Protein AF-A0A7W0GFL8-F1 (afdb_monomer_lite)

pLDDT: mean 95.73, std 3.81, range [80.31, 98.5]

Structure (mmCIF, N/CA/C/O backbone):
data_AF-A0A7W0GFL8-F1
#
_entry.id   AF-A0A7W0GFL8-F1
#
loop_
_atom_site.group_PDB
_atom_site.id
_atom_site.type_symbol
_atom_site.label_atom_id
_atom_site.label_alt_id
_atom_site.label_comp_id
_atom_site.label_asym_id
_atom_site.label_entity_id
_atom_site.label_seq_id
_atom_site.pdbx_PDB_ins_code
_atom_site.Cartn_x
_atom_site.Cartn_y
_atom_site.Cartn_z
_atom_site.occupancy
_atom_site.B_iso_or_equiv
_atom_site.auth_seq_id
_atom_site.auth_comp_id
_atom_site.auth_asym_id
_atom_site.auth_atom_id
_atom_site.pdbx_PDB_model_num
ATOM 1 N N . ALA A 1 1 ? 10.944 12.310 -3.165 1.00 86.31 1 ALA A N 1
ATOM 2 C CA . ALA A 1 1 ? 9.737 12.646 -2.359 1.00 86.31 1 ALA A CA 1
ATOM 3 C C . ALA A 1 1 ? 8.492 11.830 -2.765 1.00 86.31 1 ALA A C 1
ATOM 5 O O . ALA A 1 1 ? 7.476 11.852 -2.080 1.00 86.31 1 ALA A O 1
ATOM 6 N N . GLU A 1 2 ? 8.555 11.101 -3.877 1.00 95.56 2 GLU A N 1
ATOM 7 C CA . GLU A 1 2 ? 7.492 10.347 -4.545 1.00 95.56 2 GLU A CA 1
ATOM 8 C C . GLU A 1 2 ? 6.938 9.243 -3.648 1.00 95.56 2 GLU A C 1
ATOM 10 O O . GLU A 1 2 ? 5.732 9.192 -3.423 1.00 95.56 2 GLU A O 1
ATOM 15 N 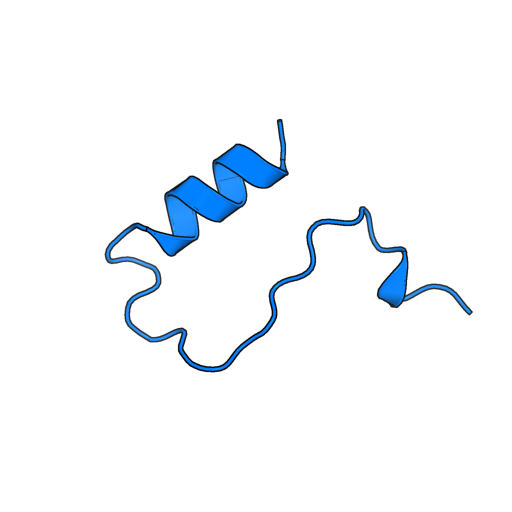N . PHE A 1 3 ? 7.828 8.437 -3.060 1.00 96.31 3 PHE A N 1
ATOM 16 C CA . PHE A 1 3 ? 7.450 7.331 -2.181 1.00 96.31 3 PHE A CA 1
ATOM 17 C C . PHE A 1 3 ? 6.584 7.788 -1.003 1.00 96.31 3 PHE A C 1
ATOM 19 O O . PHE A 1 3 ? 5.544 7.199 -0.742 1.00 96.31 3 PHE A O 1
ATOM 26 N N . GLY A 1 4 ? 6.960 8.882 -0.333 1.00 97.38 4 GLY A N 1
ATOM 27 C CA . GLY A 1 4 ? 6.201 9.407 0.806 1.00 97.38 4 GLY A CA 1
ATOM 28 C C . GLY A 1 4 ? 4.788 9.861 0.429 1.00 97.38 4 GLY A C 1
ATOM 29 O O . GLY A 1 4 ? 3.850 9.620 1.181 1.00 97.38 4 GLY A O 1
ATOM 30 N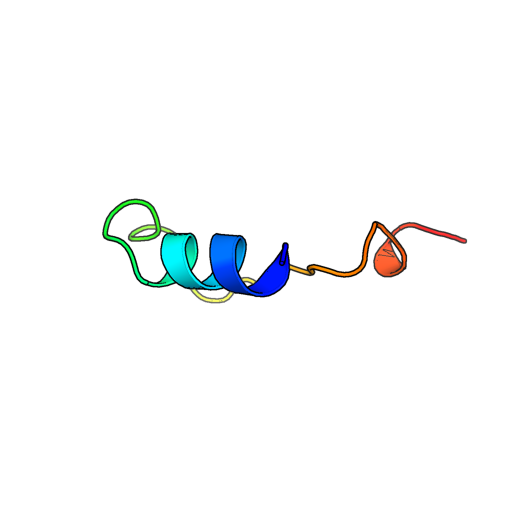 N . ARG A 1 5 ? 4.609 10.454 -0.760 1.00 98.00 5 ARG A N 1
ATOM 31 C CA . ARG A 1 5 ? 3.277 10.832 -1.266 1.00 98.00 5 ARG A CA 1
ATOM 32 C C . ARG A 1 5 ? 2.412 9.606 -1.543 1.00 98.00 5 ARG A C 1
ATOM 34 O O . ARG A 1 5 ? 1.239 9.596 -1.181 1.00 98.00 5 ARG A O 1
ATOM 41 N N . VAL A 1 6 ? 2.996 8.568 -2.142 1.00 97.75 6 VAL A N 1
ATOM 42 C CA . VAL A 1 6 ? 2.294 7.302 -2.396 1.00 97.75 6 VAL A CA 1
ATOM 43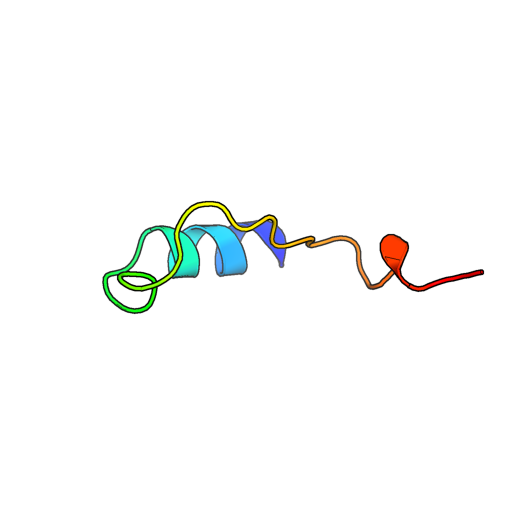 C C . VAL A 1 6 ? 1.946 6.602 -1.081 1.00 97.75 6 VAL A C 1
ATOM 45 O O . VAL A 1 6 ? 0.811 6.171 -0.909 1.00 97.75 6 VAL A O 1
ATOM 48 N N . ALA A 1 7 ? 2.867 6.564 -0.115 1.00 97.50 7 ALA A N 1
ATOM 49 C CA . ALA A 1 7 ? 2.613 6.005 1.211 1.00 97.50 7 ALA A CA 1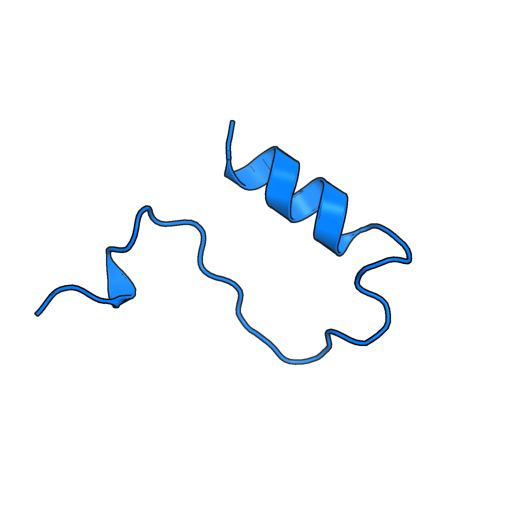
ATOM 50 C C . ALA A 1 7 ? 1.491 6.758 1.946 1.00 97.50 7 ALA A C 1
ATOM 52 O O . ALA A 1 7 ? 0.591 6.131 2.498 1.00 97.50 7 ALA A O 1
ATOM 53 N N . ALA A 1 8 ? 1.492 8.094 1.896 1.00 98.12 8 ALA A N 1
ATOM 54 C CA . ALA A 1 8 ? 0.428 8.910 2.478 1.00 98.12 8 ALA A CA 1
ATOM 55 C C . ALA A 1 8 ? -0.944 8.620 1.843 1.00 98.12 8 ALA A C 1
ATOM 57 O O . ALA A 1 8 ? -1.939 8.532 2.558 1.00 98.12 8 ALA A O 1
ATOM 58 N N . PHE A 1 9 ? -1.004 8.420 0.522 1.00 97.81 9 PHE A N 1
ATOM 59 C CA . PHE A 1 9 ? -2.232 8.001 -0.157 1.00 97.81 9 PHE A CA 1
ATOM 60 C C . PHE A 1 9 ? -2.700 6.613 0.302 1.00 97.81 9 PHE A C 1
ATOM 62 O O . PHE A 1 9 ? -3.871 6.457 0.651 1.00 97.81 9 PHE A O 1
ATOM 69 N N . LEU A 1 10 ? -1.797 5.626 0.350 1.00 97.69 10 LEU A N 1
ATOM 70 C CA . LEU A 1 10 ? -2.124 4.252 0.753 1.00 97.69 10 LEU A CA 1
ATOM 71 C C . LEU A 1 10 ? -2.627 4.156 2.200 1.00 97.69 10 LEU A C 1
ATOM 73 O O . LEU A 1 10 ? -3.445 3.297 2.505 1.00 97.69 10 LEU A O 1
ATOM 77 N N . LEU A 1 11 ? -2.171 5.049 3.080 1.00 97.88 11 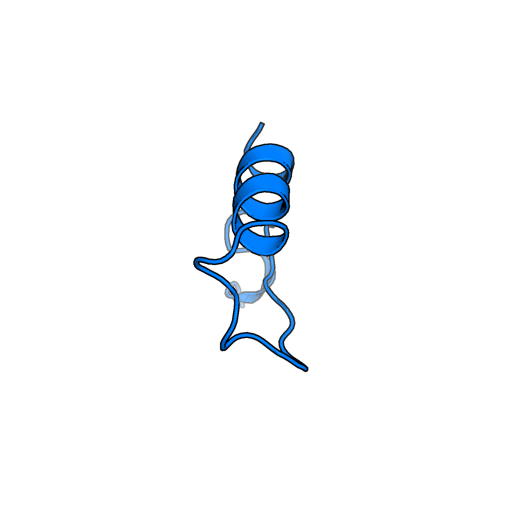LEU A N 1
ATOM 78 C CA . LEU A 1 11 ? -2.622 5.129 4.472 1.00 97.88 11 LEU A CA 1
ATOM 79 C C . LEU A 1 11 ? -3.917 5.943 4.653 1.00 97.88 11 LEU A C 1
ATOM 81 O O . LEU A 1 11 ? -4.400 6.089 5.775 1.00 97.88 11 LEU A O 1
ATOM 85 N N . SER A 1 12 ? -4.486 6.485 3.574 1.00 98.50 12 SER A N 1
ATOM 86 C CA . SER A 1 12 ? -5.717 7.277 3.615 1.00 98.50 12 SER A CA 1
ATOM 87 C C . SER A 1 12 ? -6.970 6.438 3.299 1.00 98.50 12 SER A C 1
ATOM 89 O O . SER A 1 12 ? -6.876 5.408 2.628 1.00 98.50 12 SER A O 1
ATOM 91 N N . PRO A 1 13 ? -8.181 6.907 3.664 1.00 98.19 13 PRO A N 1
ATOM 92 C CA . PRO A 1 13 ? -9.438 6.244 3.294 1.00 98.19 13 PRO A CA 1
ATOM 93 C C . PRO A 1 13 ? -9.661 6.099 1.780 1.00 98.19 13 PRO A C 1
ATOM 95 O O . PRO A 1 13 ? -10.420 5.231 1.344 1.00 98.19 13 PRO A O 1
ATOM 98 N N . ALA A 1 14 ? -8.998 6.927 0.966 1.00 98.31 14 ALA A N 1
ATOM 99 C CA . ALA A 1 14 ? -9.106 6.866 -0.489 1.00 98.31 14 ALA A CA 1
ATOM 100 C C . ALA A 1 14 ? -8.559 5.548 -1.069 1.00 98.31 14 ALA A C 1
ATOM 102 O O . ALA A 1 14 ? -8.966 5.145 -2.156 1.00 98.31 14 ALA A O 1
ATOM 103 N N . ALA A 1 15 ? -7.686 4.851 -0.335 1.00 98.31 15 ALA A N 1
ATOM 104 C CA . ALA A 1 15 ? -7.144 3.552 -0.716 1.00 98.31 15 ALA A CA 1
ATOM 105 C C . ALA A 1 15 ? -7.957 2.359 -0.168 1.00 98.31 15 ALA A C 1
ATOM 107 O O . ALA A 1 15 ? -7.505 1.225 -0.274 1.00 98.31 15 ALA A O 1
ATOM 108 N N . SER A 1 16 ? -9.157 2.575 0.390 1.00 98.25 16 SER A N 1
ATOM 109 C CA . SER A 1 16 ? -9.954 1.535 1.080 1.00 98.25 16 SER A CA 1
ATOM 11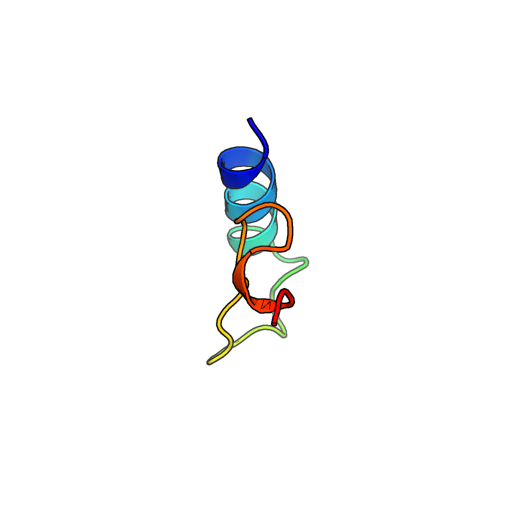0 C C . SER A 1 16 ? -10.307 0.299 0.240 1.00 98.25 16 SER A C 1
ATOM 112 O O . SER A 1 16 ? -10.550 -0.766 0.800 1.00 98.25 16 SER A O 1
ATOM 114 N N . TYR A 1 17 ? -10.295 0.414 -1.089 1.00 97.75 17 TYR A N 1
ATOM 115 C CA . TYR A 1 17 ? -10.536 -0.701 -2.013 1.00 97.75 17 TYR A CA 1
ATOM 116 C C . TYR A 1 17 ? -9.255 -1.384 -2.515 1.00 97.75 17 TYR A C 1
ATOM 118 O O . TYR A 1 17 ? -9.329 -2.333 -3.293 1.00 97.75 17 TYR A O 1
ATOM 126 N N . LEU A 1 18 ? -8.076 -0.910 -2.110 1.00 97.62 18 LEU A N 1
ATOM 127 C CA . LEU A 1 18 ? -6.796 -1.481 -2.510 1.00 97.62 18 LEU A CA 1
ATOM 128 C C . LEU A 1 18 ? -6.336 -2.485 -1.454 1.00 97.62 18 LEU A C 1
ATOM 130 O O . LEU A 1 18 ? -5.958 -2.121 -0.345 1.00 97.62 18 LEU A O 1
ATOM 134 N N . SER A 1 19 ? -6.338 -3.764 -1.816 1.00 96.75 19 SER A N 1
ATOM 135 C CA . SER A 1 19 ? -5.789 -4.841 -0.994 1.00 96.75 19 SER A CA 1
ATOM 136 C C . SER A 1 19 ? -5.127 -5.884 -1.885 1.00 96.75 19 SER A C 1
ATOM 138 O O . SER A 1 19 ? -5.579 -6.126 -3.003 1.00 96.75 19 SER A O 1
ATOM 140 N N . GLY A 1 20 ? -4.032 -6.477 -1.408 1.00 97.25 20 GLY A N 1
ATOM 141 C CA . GLY A 1 20 ? -3.306 -7.525 -2.134 1.00 97.25 20 GLY A CA 1
ATOM 142 C C . GLY A 1 20 ? -2.597 -7.060 -3.412 1.00 97.25 20 GLY A C 1
ATOM 143 O O . GLY A 1 20 ? -2.207 -7.895 -4.223 1.00 97.25 20 GLY A O 1
ATOM 144 N N . VAL A 1 21 ? -2.423 -5.750 -3.609 1.00 97.25 21 VAL A N 1
ATOM 145 C CA . VAL A 1 21 ? -1.744 -5.183 -4.782 1.00 97.25 21 VAL A CA 1
ATOM 146 C C . VAL A 1 21 ? -0.333 -4.717 -4.438 1.00 97.25 21 VAL A C 1
ATOM 148 O O . VAL A 1 21 ? -0.080 -4.214 -3.344 1.00 97.25 21 VAL A O 1
ATOM 151 N N . MET A 1 22 ? 0.582 -4.827 -5.400 1.00 95.75 22 MET A N 1
ATOM 152 C CA . MET A 1 22 ? 1.882 -4.160 -5.341 1.00 95.75 22 MET A CA 1
ATOM 153 C C . MET A 1 22 ? 1.843 -2.896 -6.198 1.00 95.75 22 MET A C 1
ATOM 155 O O . MET A 1 22 ? 1.569 -2.971 -7.394 1.00 95.75 22 MET A O 1
ATOM 159 N N . LEU A 1 23 ? 2.128 -1.743 -5.586 1.00 95.25 23 LEU A N 1
ATOM 160 C CA . LEU A 1 23 ? 2.208 -0.453 -6.270 1.00 95.25 23 LEU A CA 1
ATOM 161 C C . LEU A 1 23 ? 3.676 -0.005 -6.367 1.00 95.25 23 LEU A C 1
ATOM 163 O O . LEU A 1 23 ? 4.212 0.519 -5.387 1.00 95.25 23 LEU A O 1
ATOM 167 N N . PRO A 1 24 ? 4.351 -0.222 -7.509 1.00 95.81 24 PRO A N 1
ATOM 168 C CA . PRO A 1 24 ? 5.748 0.162 -7.660 1.00 95.81 24 PRO A CA 1
ATOM 169 C C . PRO A 1 24 ? 5.918 1.681 -7.775 1.00 95.81 24 PRO A C 1
ATOM 171 O O . PRO A 1 24 ? 5.155 2.363 -8.458 1.00 95.81 24 PRO A O 1
ATOM 174 N N . VAL A 1 25 ? 6.950 2.204 -7.108 1.00 96.38 25 VAL A N 1
ATOM 175 C CA . VAL A 1 25 ? 7.338 3.624 -7.124 1.00 96.38 25 VAL A CA 1
ATOM 176 C C . VAL A 1 25 ? 8.813 3.720 -7.511 1.00 96.38 25 VAL A C 1
ATOM 178 O O . VAL A 1 25 ? 9.673 4.043 -6.697 1.00 96.38 25 VAL A O 1
ATOM 181 N N . ASP A 1 26 ? 9.107 3.364 -8.756 1.00 95.31 26 ASP A N 1
ATOM 182 C CA . ASP A 1 26 ? 10.461 3.110 -9.265 1.00 95.31 26 ASP A CA 1
ATOM 183 C C . ASP A 1 26 ? 10.811 3.933 -10.519 1.00 95.31 26 ASP A C 1
ATOM 185 O O . ASP A 1 26 ? 11.834 3.697 -11.157 1.00 95.31 26 ASP A O 1
ATOM 189 N N . GLY A 1 27 ? 9.957 4.885 -10.905 1.00 94.19 27 GLY A N 1
ATOM 190 C CA . GLY A 1 27 ? 10.156 5.691 -12.113 1.00 94.19 27 GLY A CA 1
ATOM 191 C C . GLY A 1 27 ? 9.933 4.932 -13.426 1.00 94.19 27 GLY A C 1
ATOM 192 O O . GLY A 1 27 ? 10.357 5.414 -14.471 1.00 94.19 27 GLY A O 1
ATOM 193 N N . GLY A 1 28 ? 9.263 3.775 -13.396 1.00 94.38 28 GLY A N 1
ATOM 194 C CA . GLY A 1 28 ? 8.958 2.979 -14.588 1.00 94.38 28 GLY A CA 1
ATOM 195 C C . GLY A 1 28 ? 9.974 1.877 -14.880 1.00 94.38 28 GLY A C 1
ATOM 196 O O . GLY A 1 28 ? 9.895 1.255 -15.937 1.00 94.38 28 GLY A O 1
ATOM 197 N N . LEU A 1 29 ? 10.896 1.603 -13.954 1.00 95.69 29 LEU A N 1
ATOM 198 C CA . LEU A 1 29 ? 11.940 0.593 -14.121 1.00 95.69 29 LEU A CA 1
ATOM 199 C C . LEU A 1 29 ? 11.359 -0.794 -14.436 1.00 95.69 29 LEU A C 1
ATOM 201 O O . LEU A 1 29 ? 11.824 -1.452 -15.360 1.00 95.69 29 LEU A O 1
ATOM 205 N N . LEU A 1 30 ? 10.283 -1.197 -13.753 1.00 95.44 30 LEU A N 1
ATOM 206 C CA . LEU A 1 30 ? 9.585 -2.465 -14.008 1.00 95.44 30 LEU A CA 1
ATOM 207 C C . LEU A 1 30 ? 8.884 -2.565 -15.376 1.00 95.44 30 LEU A C 1
ATOM 209 O O . LEU A 1 30 ? 8.365 -3.627 -15.718 1.00 95.44 30 LEU A O 1
ATOM 213 N N . ARG A 1 31 ? 8.801 -1.478 -16.149 1.00 94.56 31 ARG A N 1
ATOM 214 C CA . ARG A 1 31 ? 8.157 -1.445 -17.475 1.00 94.56 31 ARG A CA 1
ATOM 215 C C . ARG A 1 31 ? 9.158 -1.339 -18.625 1.00 94.56 31 ARG A C 1
ATOM 217 O O . ARG A 1 31 ? 8.728 -1.284 -19.776 1.00 94.56 31 ARG A O 1
ATOM 224 N N . THR A 1 32 ? 10.451 -1.329 -18.323 1.00 87.62 32 THR A N 1
ATOM 225 C CA . THR A 1 32 ? 11.531 -1.295 -19.313 1.00 87.62 32 THR A CA 1
ATOM 226 C C . THR A 1 32 ? 11.943 -2.719 -19.685 1.00 87.62 32 THR A C 1
ATOM 228 O O . THR A 1 32 ? 11.975 -3.596 -18.821 1.00 87.62 32 THR A O 1
ATOM 231 N N . ILE A 1 33 ? 12.206 -2.942 -20.977 1.00 80.31 33 ILE A N 1
ATOM 232 C CA . ILE A 1 33 ? 12.712 -4.210 -21.527 1.00 80.31 33 ILE A CA 1
ATOM 233 C C . ILE A 1 33 ? 14.228 -4.331 -21.393 1.00 80.31 33 ILE A C 1
ATOM 235 O O . ILE A 1 33 ? 14.908 -3.283 -21.484 1.00 80.31 33 ILE A O 1
#

Radius of gyration: 11.19 Å; chains: 1; bounding box: 23×20×26 Å

Foldseek 3Di:
DQVVVVVVCCPDVVVVVDDPDDDDPDVCPVVDD

Sequence (33 aa):
AEFGRVAAFLLSPAASYLSGVMLPVDGGLLRTI

Secondary structure (DSSP, 8-state):
-HHHHHHHHHTSGGGTT--S-----STTGGG--